Protein AF-A0A846AH40-F1 (afdb_monomer_lite)

Sequence (135 aa):
MLLNDALNIRTYINLLLLFTTDRTTERFKTIQSYNTSYEKQNLAEAAAEIQELLEQLSQTYPTTTEKEQIELAVEAADEIQKNPTLKSRLIIALTAGGMEALKESIKHPLSSITVNVLAAYLQEWQKSTTESVED

Secondary structure (DSSP, 8-state):
---SSHHHHHHHHHHHHHHHHHHHHHHHHHHHHHHHHHHHHHHHHHHHHHHHHHHHHTTTS--SSHHHHHHHHHHHHHHHHH-HHHHHHHHHHHHHHHHHHHHHHS-STTHHHHHHHHHHHHHHHHHHHHGGG--

Radius of gyration: 25.23 Å; chains: 1; bounding box: 74×40×70 Å

Structure (mmCIF, N/CA/C/O backbone):
data_AF-A0A846AH40-F1
#
_entry.id   AF-A0A846AH40-F1
#
loop_
_atom_site.group_PDB
_atom_site.id
_atom_site.type_symbol
_atom_site.label_atom_id
_atom_site.label_alt_id
_atom_site.label_comp_id
_atom_site.label_asym_id
_atom_site.label_entity_id
_atom_site.label_seq_id
_atom_site.pdbx_PDB_ins_code
_atom_site.Cartn_x
_atom_site.Cartn_y
_atom_site.Cartn_z
_atom_site.occupancy
_atom_site.B_iso_or_equiv
_atom_site.auth_seq_id
_atom_site.auth_comp_id
_atom_site.auth_asym_id
_atom_site.auth_atom_id
_atom_site.pdbx_PDB_model_num
ATOM 1 N N . MET A 1 1 ? 57.869 -0.174 -51.141 1.00 41.50 1 MET A N 1
ATOM 2 C CA . MET A 1 1 ? 57.574 1.019 -50.322 1.00 41.50 1 MET A CA 1
ATOM 3 C C . MET A 1 1 ? 56.442 0.647 -49.370 1.00 41.50 1 MET A C 1
ATOM 5 O O . MET A 1 1 ? 55.288 0.848 -49.701 1.00 41.50 1 MET A O 1
ATOM 9 N N . LEU A 1 2 ? 56.765 -0.029 -48.263 1.00 47.50 2 LEU A N 1
ATOM 10 C CA . LEU A 1 2 ? 55.790 -0.583 -47.313 1.00 47.50 2 LEU A CA 1
ATOM 11 C C . LEU A 1 2 ? 56.110 -0.043 -45.920 1.00 47.50 2 LEU A C 1
ATOM 13 O O . LEU A 1 2 ? 56.793 -0.703 -45.144 1.00 47.50 2 LEU A O 1
ATOM 17 N N . LEU A 1 3 ? 55.695 1.190 -45.632 1.00 45.12 3 LEU A N 1
ATOM 18 C CA . LEU A 1 3 ? 55.855 1.751 -44.290 1.00 45.12 3 LEU A CA 1
ATOM 19 C C . LEU A 1 3 ? 54.742 2.742 -43.916 1.00 45.12 3 LEU A C 1
ATOM 21 O O . LEU A 1 3 ? 55.033 3.782 -43.338 1.00 45.12 3 LEU A O 1
ATOM 25 N N . ASN A 1 4 ? 53.475 2.458 -44.257 1.00 50.09 4 ASN A N 1
ATOM 26 C CA . ASN A 1 4 ? 52.372 3.348 -43.857 1.00 50.09 4 ASN A CA 1
ATOM 27 C C . ASN A 1 4 ? 51.039 2.682 -43.453 1.00 50.09 4 ASN A C 1
ATOM 29 O O . ASN A 1 4 ? 50.042 3.380 -43.299 1.00 50.09 4 ASN A O 1
ATOM 33 N N . ASP A 1 5 ? 51.006 1.368 -43.202 1.00 52.50 5 ASP A N 1
ATOM 34 C CA . ASP A 1 5 ? 49.742 0.666 -42.896 1.00 52.50 5 ASP A CA 1
ATOM 35 C C . ASP A 1 5 ? 49.485 0.456 -41.390 1.00 52.50 5 ASP A C 1
ATOM 37 O O . ASP A 1 5 ? 48.350 0.236 -40.964 1.00 52.50 5 ASP A O 1
ATOM 41 N N . ALA A 1 6 ? 50.510 0.593 -40.541 1.00 50.59 6 ALA A N 1
ATOM 42 C CA . ALA A 1 6 ? 50.388 0.364 -39.095 1.00 50.59 6 ALA A CA 1
ATOM 43 C C . ALA A 1 6 ? 49.759 1.543 -38.319 1.00 50.59 6 ALA A C 1
ATOM 45 O O . ALA A 1 6 ? 49.216 1.344 -37.230 1.00 50.59 6 ALA A O 1
ATOM 46 N N . LEU A 1 7 ? 49.791 2.766 -38.869 1.00 49.97 7 LEU A N 1
ATOM 47 C CA . LEU A 1 7 ? 49.232 3.962 -38.218 1.00 49.97 7 LEU A CA 1
ATOM 48 C C . LEU A 1 7 ? 47.701 4.053 -38.368 1.00 49.97 7 LEU A C 1
ATOM 50 O O . LEU A 1 7 ? 47.029 4.699 -37.563 1.00 49.97 7 LEU A O 1
ATOM 54 N N . ASN A 1 8 ? 47.138 3.370 -39.367 1.00 57.72 8 ASN A N 1
ATOM 55 C CA . ASN A 1 8 ? 45.717 3.459 -39.693 1.00 57.72 8 ASN A CA 1
ATOM 56 C C . ASN A 1 8 ? 44.879 2.505 -38.826 1.00 57.72 8 ASN A C 1
ATOM 58 O O . ASN A 1 8 ? 43.885 2.906 -38.229 1.00 57.72 8 ASN A O 1
ATOM 62 N N . ILE A 1 9 ? 45.330 1.259 -38.651 1.00 53.78 9 ILE A N 1
ATOM 63 C CA . ILE A 1 9 ? 44.577 0.231 -37.909 1.00 53.78 9 ILE A CA 1
ATOM 64 C C . ILE A 1 9 ? 44.430 0.597 -36.425 1.00 53.78 9 ILE A C 1
ATOM 66 O O . ILE A 1 9 ? 43.335 0.515 -35.871 1.00 53.78 9 ILE A O 1
ATOM 70 N N . ARG A 1 10 ? 45.505 1.067 -35.778 1.00 55.25 10 ARG A N 1
ATOM 71 C CA . ARG A 1 10 ? 45.464 1.453 -34.356 1.00 55.25 10 ARG A CA 1
ATOM 72 C C . ARG A 1 10 ? 44.556 2.661 -34.106 1.00 55.25 10 ARG A C 1
ATOM 74 O O . ARG A 1 10 ? 43.873 2.712 -33.086 1.00 55.25 10 ARG A O 1
ATOM 81 N N . THR A 1 11 ? 44.512 3.596 -35.052 1.00 59.75 11 THR A N 1
ATOM 82 C CA . THR A 1 11 ? 43.640 4.776 -34.987 1.00 59.75 11 THR A CA 1
ATOM 83 C C . THR A 1 11 ? 42.169 4.386 -35.153 1.00 59.75 11 THR A C 1
ATOM 85 O O . THR A 1 11 ? 41.340 4.807 -34.348 1.00 59.75 11 THR A O 1
ATOM 88 N N . TYR A 1 12 ? 41.839 3.508 -36.108 1.00 57.06 12 TYR A N 1
ATOM 89 C CA . TYR A 1 12 ? 40.471 3.003 -36.274 1.00 57.06 12 TYR A CA 1
ATOM 90 C C . TYR A 1 12 ? 39.985 2.189 -35.073 1.00 57.06 12 TYR A C 1
ATOM 92 O O . TYR A 1 12 ? 38.842 2.364 -34.660 1.00 57.06 12 TYR A O 1
ATOM 100 N N . ILE A 1 13 ? 40.841 1.355 -34.470 1.00 63.31 13 ILE A N 1
ATOM 101 C CA . ILE A 1 13 ? 40.487 0.592 -33.262 1.00 63.31 13 ILE A CA 1
ATOM 102 C C . ILE A 1 13 ? 40.151 1.537 -32.101 1.00 63.31 13 ILE A C 1
ATOM 104 O O . ILE A 1 13 ? 39.128 1.351 -31.448 1.00 63.31 13 ILE A O 1
ATOM 108 N N . ASN A 1 14 ? 40.950 2.585 -31.873 1.00 65.50 14 ASN A N 1
ATOM 109 C CA . ASN A 1 14 ? 40.675 3.552 -30.807 1.00 65.50 14 ASN A CA 1
ATOM 110 C C . ASN A 1 14 ? 39.371 4.333 -31.046 1.00 65.50 14 ASN A C 1
ATOM 112 O O . ASN A 1 14 ? 38.603 4.527 -30.107 1.00 65.50 14 ASN A O 1
ATOM 116 N N . LEU A 1 15 ? 39.079 4.737 -32.288 1.00 66.62 15 LEU A N 1
ATOM 117 C CA . LEU A 1 15 ? 37.822 5.417 -32.626 1.00 66.62 15 LEU A CA 1
ATOM 118 C C . LEU A 1 15 ? 36.601 4.493 -32.483 1.00 66.62 15 LEU A C 1
ATOM 120 O O . LEU A 1 15 ? 35.571 4.919 -31.962 1.00 66.62 15 LEU A O 1
ATOM 124 N N . LEU A 1 16 ? 36.723 3.222 -32.884 1.00 66.81 16 LEU A N 1
ATOM 125 C CA . LEU A 1 16 ? 35.681 2.211 -32.693 1.00 66.81 16 LEU A CA 1
ATOM 126 C C . LEU A 1 16 ? 35.408 1.964 -31.206 1.00 66.81 16 LEU A C 1
ATOM 128 O O . LEU A 1 16 ? 34.248 1.991 -30.809 1.00 66.81 16 LEU A O 1
ATOM 132 N N . LEU A 1 17 ? 36.449 1.799 -30.383 1.00 61.50 17 LEU A N 1
ATOM 133 C CA . LEU A 1 17 ? 36.303 1.568 -28.941 1.00 61.50 17 LEU A CA 1
ATOM 134 C C . LEU A 1 17 ? 35.700 2.773 -28.205 1.00 61.50 17 LEU A C 1
ATOM 136 O O . LEU A 1 17 ? 34.852 2.589 -27.331 1.00 61.50 17 LEU A O 1
ATOM 140 N N . LEU A 1 18 ? 36.078 4.003 -28.567 1.00 61.25 18 LEU A N 1
ATOM 141 C CA . LEU A 1 18 ? 35.487 5.217 -27.990 1.00 61.25 18 LEU A CA 1
ATOM 142 C C . LEU A 1 18 ? 34.002 5.348 -28.366 1.00 61.25 18 LEU A C 1
ATOM 144 O O . LEU A 1 18 ? 33.167 5.601 -27.500 1.00 61.25 18 LEU A O 1
ATOM 148 N N . PHE A 1 19 ? 33.646 5.082 -29.627 1.00 62.16 19 PHE A N 1
ATOM 149 C CA . PHE A 1 19 ? 32.265 5.177 -30.109 1.00 62.16 19 PHE A CA 1
ATOM 150 C C . PHE A 1 19 ? 31.349 4.055 -29.599 1.00 62.16 19 PHE A C 1
ATOM 152 O O . PHE A 1 19 ? 30.136 4.248 -29.465 1.00 62.16 19 PHE A O 1
ATOM 159 N N . THR A 1 20 ? 31.888 2.862 -29.332 1.00 54.97 20 THR A N 1
ATOM 160 C CA . THR A 1 20 ? 31.117 1.790 -28.690 1.00 54.97 20 THR A CA 1
ATOM 161 C C . THR A 1 20 ? 30.906 2.077 -27.212 1.00 54.97 20 THR A C 1
ATOM 163 O O . THR A 1 20 ? 29.782 1.935 -26.748 1.00 54.97 20 THR A O 1
ATOM 166 N N . THR A 1 21 ? 31.941 2.534 -26.499 1.00 58.84 21 THR A N 1
ATOM 167 C CA . THR A 1 21 ? 31.880 2.772 -25.046 1.00 58.84 21 THR A CA 1
ATOM 168 C C . THR A 1 21 ? 30.918 3.903 -24.690 1.00 58.84 21 THR A C 1
ATOM 170 O O . THR A 1 21 ? 30.128 3.764 -23.755 1.00 58.84 21 THR A O 1
ATOM 173 N N . ASP A 1 22 ? 30.933 4.997 -25.453 1.00 60.25 22 ASP A N 1
ATOM 174 C CA . ASP A 1 22 ? 30.054 6.147 -25.227 1.00 60.25 22 ASP A CA 1
ATOM 175 C C . ASP A 1 22 ? 28.578 5.772 -25.455 1.00 60.25 22 ASP A C 1
ATOM 177 O O . ASP A 1 22 ? 27.738 5.891 -24.564 1.00 60.25 22 ASP A O 1
ATOM 181 N N . ARG A 1 23 ? 28.267 5.139 -26.597 1.00 63.91 23 ARG A N 1
ATOM 182 C CA . ARG A 1 23 ? 26.895 4.700 -26.912 1.00 63.91 23 ARG A CA 1
ATOM 183 C C . ARG A 1 23 ? 26.361 3.631 -25.965 1.00 63.91 23 ARG A C 1
ATOM 185 O O . ARG A 1 23 ? 25.161 3.619 -25.703 1.00 63.91 23 ARG A O 1
ATOM 192 N N . THR A 1 24 ? 27.193 2.718 -25.463 1.00 62.03 24 THR A N 1
ATOM 193 C CA . THR A 1 24 ? 26.739 1.770 -24.436 1.00 62.03 24 THR A CA 1
ATOM 194 C C . THR A 1 24 ? 26.463 2.495 -23.128 1.00 62.03 24 THR A C 1
ATOM 196 O O . THR A 1 24 ? 25.394 2.309 -22.557 1.00 62.03 24 THR A O 1
ATOM 199 N N . THR A 1 25 ? 27.376 3.364 -22.690 1.00 62.50 25 THR A N 1
ATOM 200 C CA . THR A 1 25 ? 27.259 4.095 -21.421 1.00 62.50 25 THR A CA 1
ATOM 201 C C . THR A 1 25 ? 26.020 4.986 -21.397 1.00 62.50 25 THR A C 1
ATOM 203 O O . THR A 1 25 ? 25.251 4.929 -20.440 1.00 62.50 25 THR A O 1
ATOM 206 N N . GLU A 1 26 ? 25.765 5.744 -22.464 1.00 65.81 26 GLU A N 1
ATOM 207 C CA . GLU A 1 26 ? 24.582 6.602 -22.563 1.00 65.81 26 GLU A CA 1
ATOM 208 C C . GLU A 1 26 ? 23.281 5.792 -22.579 1.00 65.81 26 GLU A C 1
ATOM 210 O O . GLU A 1 26 ? 22.342 6.119 -21.856 1.00 65.81 26 GLU A O 1
ATOM 215 N N . ARG A 1 27 ? 23.235 4.656 -23.289 1.00 64.06 27 ARG A N 1
ATOM 216 C CA . ARG A 1 27 ? 22.060 3.767 -23.268 1.00 64.06 27 ARG A CA 1
ATOM 217 C C . ARG A 1 27 ? 21.798 3.177 -21.884 1.00 64.06 27 ARG A C 1
ATOM 219 O O . ARG A 1 27 ? 20.644 3.132 -21.464 1.00 64.06 27 ARG A O 1
ATOM 226 N N . PHE A 1 28 ? 22.840 2.749 -21.170 1.00 67.75 28 PHE A N 1
ATOM 227 C CA . PHE A 1 28 ? 22.696 2.254 -19.800 1.00 67.75 28 PHE A CA 1
ATOM 228 C C . PHE A 1 28 ? 22.195 3.353 -18.854 1.00 67.75 28 PHE A C 1
ATOM 230 O O . PHE A 1 28 ? 21.274 3.097 -18.081 1.00 67.75 28 PHE A O 1
ATOM 237 N N . LYS A 1 29 ? 22.715 4.585 -18.962 1.00 66.69 29 LYS A N 1
ATOM 238 C CA . LYS A 1 29 ? 22.227 5.739 -18.187 1.00 66.69 29 LYS A CA 1
ATOM 239 C C . LYS A 1 29 ? 20.762 6.061 -18.485 1.00 66.69 29 LYS A C 1
ATOM 241 O O . LYS A 1 29 ? 19.991 6.262 -17.553 1.00 66.69 29 LYS A O 1
ATOM 246 N N . THR A 1 30 ? 20.349 6.084 -19.755 1.00 64.75 30 THR A N 1
ATOM 247 C CA . THR A 1 30 ? 18.951 6.363 -20.130 1.00 64.75 30 THR A CA 1
ATOM 248 C C . THR A 1 30 ? 17.999 5.290 -19.602 1.00 64.75 30 THR A C 1
ATOM 250 O O . THR A 1 30 ? 16.964 5.629 -19.036 1.00 64.75 30 THR A O 1
ATOM 253 N N . ILE A 1 31 ? 18.353 4.006 -19.731 1.00 67.62 31 ILE A N 1
ATOM 254 C CA . ILE A 1 31 ? 17.533 2.893 -19.223 1.00 67.62 31 ILE A CA 1
ATOM 255 C C . ILE A 1 31 ? 17.442 2.946 -17.695 1.00 67.62 31 ILE A C 1
ATOM 257 O O . ILE A 1 31 ? 16.350 2.849 -17.142 1.00 67.62 31 ILE A O 1
ATOM 261 N N . GLN A 1 32 ? 18.566 3.167 -17.007 1.00 66.25 32 GLN A N 1
ATOM 262 C CA . GLN A 1 32 ? 18.578 3.309 -15.552 1.00 66.25 32 GLN A CA 1
ATOM 263 C C . GLN A 1 32 ? 17.736 4.509 -15.095 1.00 66.25 32 GLN A C 1
ATOM 265 O O . GLN A 1 32 ? 16.948 4.382 -14.160 1.00 66.25 32 GLN A O 1
ATOM 270 N N . SER A 1 33 ? 17.855 5.657 -15.769 1.00 74.19 33 SER A N 1
ATOM 271 C CA . SER A 1 33 ? 17.068 6.859 -15.472 1.00 74.19 33 SER A CA 1
ATOM 272 C C . SER A 1 33 ? 15.572 6.638 -15.692 1.00 74.19 33 SER A C 1
ATOM 274 O O . SER A 1 33 ? 14.769 7.103 -14.885 1.00 74.19 33 SER A O 1
ATOM 276 N N . TYR A 1 34 ? 15.188 5.941 -16.765 1.00 67.31 34 TYR A N 1
ATOM 277 C CA . TYR A 1 34 ? 13.790 5.622 -17.049 1.00 67.31 34 TYR A CA 1
ATOM 278 C C . TYR A 1 34 ? 13.212 4.690 -15.982 1.00 67.31 34 TYR A C 1
ATOM 280 O O . TYR A 1 34 ? 12.175 5.008 -15.406 1.00 67.31 34 TYR A O 1
ATOM 288 N N . ASN A 1 35 ? 13.922 3.607 -15.655 1.00 68.88 35 ASN A N 1
ATOM 289 C CA . ASN A 1 35 ? 13.501 2.664 -14.618 1.00 68.88 35 ASN A CA 1
ATOM 290 C C . ASN A 1 35 ? 13.364 3.364 -13.263 1.00 68.88 35 ASN A C 1
ATOM 292 O O . ASN A 1 35 ? 12.323 3.264 -12.628 1.00 68.88 35 ASN A O 1
ATOM 296 N N . THR A 1 36 ? 14.341 4.195 -12.888 1.00 74.31 36 THR A N 1
ATOM 297 C CA . THR A 1 36 ? 14.290 4.962 -11.632 1.00 74.31 36 THR A CA 1
ATOM 298 C C . THR A 1 36 ? 13.101 5.933 -11.601 1.00 74.31 36 THR A C 1
ATOM 300 O O . THR A 1 36 ? 12.492 6.134 -10.553 1.00 74.31 36 THR A O 1
ATOM 303 N N . SER A 1 37 ? 12.758 6.564 -12.730 1.00 79.75 37 SER A N 1
ATOM 304 C CA . SER A 1 37 ? 11.595 7.458 -12.820 1.00 79.75 37 SER A CA 1
ATOM 305 C C . SER A 1 37 ? 10.279 6.689 -12.723 1.00 79.75 37 SER A C 1
ATOM 307 O O . SER A 1 37 ? 9.376 7.119 -12.010 1.00 79.75 37 SER A O 1
ATOM 309 N N . TYR A 1 38 ? 10.175 5.557 -13.420 1.00 80.88 38 TYR A N 1
ATOM 310 C CA . TYR A 1 38 ? 9.000 4.691 -13.410 1.00 80.88 38 TYR A CA 1
ATOM 311 C C . TYR A 1 38 ? 8.740 4.109 -12.016 1.00 80.88 38 TYR A C 1
ATOM 313 O O . TYR A 1 38 ? 7.618 4.146 -11.520 1.00 80.88 38 TYR A O 1
ATOM 321 N N . GLU A 1 39 ? 9.781 3.629 -11.344 1.00 85.19 39 GLU A N 1
ATOM 322 C CA . GLU A 1 39 ? 9.707 3.092 -9.985 1.00 85.19 39 GLU A CA 1
ATOM 323 C C . GLU A 1 39 ? 9.273 4.159 -8.974 1.00 85.19 39 GLU A C 1
ATOM 325 O O . GLU A 1 39 ? 8.353 3.931 -8.188 1.00 85.19 39 GLU A O 1
ATOM 330 N N . LYS A 1 40 ? 9.871 5.358 -9.037 1.00 86.50 40 LYS A N 1
ATOM 331 C CA . LYS A 1 40 ? 9.476 6.495 -8.190 1.00 86.50 40 LYS A CA 1
ATOM 332 C C . LYS A 1 40 ? 8.034 6.923 -8.432 1.00 86.50 40 LYS A C 1
ATOM 334 O O . LYS A 1 40 ? 7.337 7.254 -7.477 1.00 86.50 40 LYS A O 1
ATOM 339 N N . GLN A 1 41 ? 7.592 6.914 -9.687 1.00 90.19 41 GLN A N 1
ATOM 340 C CA . GLN A 1 41 ? 6.213 7.228 -10.036 1.00 90.19 41 GLN A CA 1
ATOM 341 C C . GLN A 1 41 ? 5.248 6.198 -9.441 1.00 90.19 41 GLN A C 1
ATOM 343 O O . GLN A 1 41 ? 4.303 6.591 -8.769 1.00 90.19 41 GLN A O 1
ATOM 348 N N . ASN A 1 42 ? 5.507 4.897 -9.609 1.00 92.94 42 ASN A N 1
ATOM 349 C CA . ASN A 1 42 ? 4.647 3.852 -9.043 1.00 92.94 42 ASN A CA 1
ATOM 350 C C . ASN A 1 42 ? 4.622 3.886 -7.511 1.00 92.94 42 ASN A C 1
ATOM 352 O O . ASN A 1 42 ? 3.566 3.675 -6.927 1.00 92.94 42 ASN A O 1
ATOM 356 N N . LEU A 1 43 ? 5.749 4.192 -6.859 1.00 94.56 43 LEU A N 1
ATOM 357 C CA . LEU A 1 43 ? 5.793 4.401 -5.411 1.00 94.56 43 LEU A CA 1
ATOM 358 C C . LEU A 1 43 ? 4.893 5.564 -4.979 1.00 94.56 43 LEU A C 1
ATOM 360 O O . LEU A 1 43 ? 4.093 5.405 -4.060 1.00 94.56 43 LEU A O 1
ATOM 364 N N . ALA A 1 44 ? 5.010 6.716 -5.643 1.00 95.12 44 ALA A N 1
ATOM 365 C CA . ALA A 1 44 ? 4.217 7.897 -5.321 1.00 95.12 44 ALA A CA 1
ATOM 366 C C . ALA A 1 44 ? 2.719 7.684 -5.598 1.00 95.12 44 ALA A C 1
ATOM 368 O O . ALA A 1 44 ? 1.891 8.052 -4.770 1.00 95.12 44 ALA A O 1
ATOM 369 N N . GLU A 1 45 ? 2.376 7.060 -6.728 1.00 96.62 45 GLU A N 1
ATOM 370 C CA . GLU A 1 45 ? 0.994 6.737 -7.098 1.00 96.62 45 GLU A CA 1
ATOM 371 C C . GLU A 1 45 ? 0.382 5.719 -6.129 1.00 96.62 45 GLU A C 1
ATOM 373 O O . GLU A 1 45 ? -0.687 5.973 -5.581 1.00 96.62 45 GLU A O 1
ATOM 378 N N . ALA A 1 46 ? 1.089 4.621 -5.828 1.00 97.06 46 ALA A N 1
ATOM 379 C CA . ALA A 1 46 ? 0.627 3.635 -4.854 1.00 97.06 46 ALA A CA 1
ATOM 380 C C . ALA A 1 46 ? 0.418 4.264 -3.472 1.00 97.06 46 ALA A C 1
ATOM 382 O O . ALA A 1 46 ? -0.595 4.012 -2.828 1.00 97.06 46 ALA A O 1
ATOM 383 N N . ALA A 1 47 ? 1.357 5.096 -3.013 1.00 97.56 47 ALA A N 1
ATOM 384 C CA . ALA A 1 47 ? 1.244 5.754 -1.719 1.00 97.56 47 ALA A CA 1
ATOM 385 C C . ALA A 1 47 ? 0.045 6.709 -1.655 1.00 97.56 47 ALA A C 1
ATOM 387 O O . ALA A 1 47 ? -0.667 6.711 -0.654 1.00 97.56 47 ALA A O 1
ATOM 388 N N . ALA A 1 48 ? -0.187 7.489 -2.714 1.00 98.06 48 ALA A N 1
ATOM 389 C CA . ALA A 1 48 ? -1.313 8.413 -2.791 1.00 98.06 48 ALA A CA 1
ATOM 390 C C . ALA A 1 48 ? -2.659 7.674 -2.793 1.00 98.06 48 ALA A C 1
ATOM 392 O O . ALA A 1 48 ? -3.540 8.017 -2.012 1.00 98.06 48 ALA A O 1
ATOM 393 N N . GLU A 1 49 ? -2.798 6.625 -3.605 1.00 98.12 49 GLU A N 1
ATOM 394 C CA . GLU A 1 49 ? -4.032 5.835 -3.670 1.00 98.12 49 GLU A CA 1
ATOM 395 C C . GLU A 1 49 ? -4.307 5.074 -2.366 1.00 98.12 49 GLU A C 1
ATOM 397 O O . GLU A 1 49 ? -5.445 5.029 -1.906 1.00 98.12 49 GLU A O 1
ATOM 402 N N . ILE A 1 50 ? -3.274 4.507 -1.729 1.00 98.06 50 ILE A N 1
ATOM 403 C CA . ILE A 1 50 ? -3.425 3.858 -0.418 1.00 98.06 50 ILE A CA 1
ATOM 404 C C . ILE A 1 50 ? -3.807 4.891 0.639 1.00 98.06 50 ILE A C 1
ATOM 406 O O . ILE A 1 50 ? -4.661 4.614 1.473 1.00 98.06 50 ILE A O 1
ATOM 410 N N . GLN A 1 51 ? -3.202 6.079 0.620 1.00 98.38 51 GLN A N 1
ATOM 411 C CA . GLN A 1 51 ? -3.569 7.140 1.549 1.00 98.38 51 GLN A CA 1
ATOM 412 C C . GLN A 1 51 ? -5.041 7.536 1.386 1.00 98.38 51 GLN A C 1
ATOM 414 O O . GLN A 1 51 ? -5.758 7.582 2.382 1.00 98.38 51 GLN A O 1
ATOM 419 N N . GLU A 1 52 ? -5.499 7.765 0.154 1.00 98.25 52 GLU A N 1
ATOM 420 C CA . GLU A 1 52 ? -6.897 8.099 -0.125 1.00 98.25 52 GLU A CA 1
ATOM 421 C C . GLU A 1 52 ? -7.844 6.985 0.342 1.00 98.25 52 GLU A C 1
ATOM 423 O O . GLU A 1 52 ? -8.845 7.256 1.004 1.00 98.25 52 GLU A O 1
ATOM 428 N N . LEU A 1 53 ? -7.497 5.722 0.082 1.00 98.31 53 LEU A N 1
ATOM 429 C CA . LEU A 1 53 ? -8.268 4.574 0.555 1.00 98.31 53 LEU A CA 1
ATOM 430 C C . LEU A 1 53 ? -8.368 4.544 2.088 1.00 98.31 53 LEU A C 1
ATOM 432 O O . LEU A 1 53 ? -9.447 4.326 2.636 1.00 98.31 53 LEU A O 1
ATOM 436 N N . LEU A 1 54 ? -7.265 4.796 2.797 1.00 98.00 54 LEU A N 1
ATOM 437 C CA . LEU A 1 54 ? -7.264 4.843 4.260 1.00 98.00 54 LEU A CA 1
ATOM 438 C C . LEU A 1 54 ? -8.110 6.005 4.797 1.00 98.00 54 LEU A C 1
ATOM 440 O O . LEU A 1 54 ? -8.831 5.824 5.779 1.00 98.00 54 LEU A O 1
ATOM 444 N N . GLU A 1 55 ? -8.069 7.172 4.153 1.00 97.69 55 GLU A N 1
ATOM 445 C CA . GLU A 1 55 ? -8.901 8.328 4.508 1.00 97.69 55 GLU A CA 1
ATOM 446 C C . GLU A 1 55 ? -10.398 8.035 4.316 1.00 97.69 55 GLU A C 1
ATOM 448 O O . GLU A 1 55 ? -11.213 8.395 5.1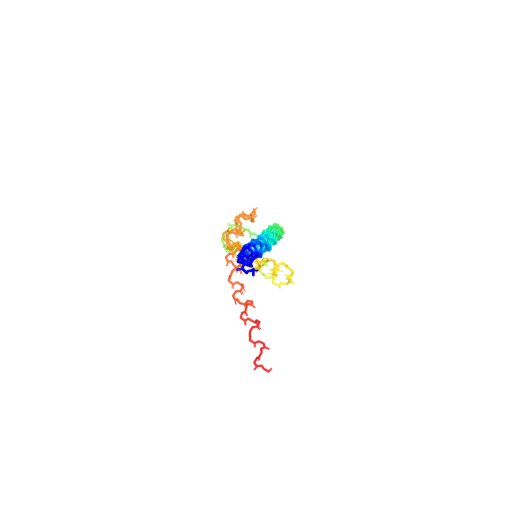72 1.00 97.69 55 GLU A O 1
ATOM 453 N N . GLN A 1 56 ? -10.754 7.342 3.228 1.00 97.88 56 GLN A N 1
ATOM 454 C CA . GLN A 1 56 ? -12.122 6.907 2.938 1.00 97.88 56 GLN A CA 1
ATOM 455 C C . GLN A 1 56 ? -12.617 5.880 3.963 1.00 97.88 56 GLN A C 1
ATOM 457 O O . GLN A 1 56 ? -13.684 6.064 4.551 1.00 97.88 56 GLN A O 1
ATOM 462 N N . LEU A 1 57 ? -11.833 4.833 4.233 1.00 97.62 57 LEU A N 1
ATOM 463 C CA . LEU A 1 57 ? -12.201 3.792 5.196 1.00 97.62 57 LEU A CA 1
ATOM 464 C C . LEU A 1 57 ? -12.293 4.339 6.627 1.00 97.62 57 LEU A C 1
ATOM 466 O O . LEU A 1 57 ? -13.174 3.936 7.384 1.00 97.62 57 LEU A O 1
ATOM 470 N N . SER A 1 58 ? -11.463 5.320 6.988 1.00 95.81 58 SER A N 1
ATOM 471 C CA . SER A 1 58 ? -11.502 5.954 8.316 1.00 95.81 58 SER A CA 1
ATOM 472 C C . SER A 1 58 ? -12.804 6.720 8.598 1.00 95.81 58 SER A C 1
ATOM 474 O O . SER A 1 58 ? -13.049 7.103 9.740 1.00 95.81 58 SER A O 1
ATOM 476 N N . GLN A 1 59 ? -13.663 6.948 7.594 1.00 96.56 59 GLN A N 1
ATOM 477 C CA . GLN A 1 59 ? -14.992 7.534 7.810 1.00 96.56 59 GLN A CA 1
ATOM 478 C C . GLN A 1 59 ? -15.990 6.539 8.415 1.00 96.56 59 GLN A C 1
ATOM 480 O O . GLN A 1 59 ? -16.957 6.953 9.054 1.00 96.56 59 GLN A O 1
ATOM 485 N N . THR A 1 60 ? -15.786 5.237 8.198 1.00 95.75 60 THR A N 1
ATOM 486 C CA . THR A 1 60 ? -16.733 4.183 8.598 1.00 95.75 60 THR A CA 1
ATOM 487 C C . THR A 1 60 ? -16.135 3.165 9.559 1.00 95.75 60 THR A C 1
ATOM 489 O O . THR A 1 60 ? -16.880 2.548 10.317 1.00 95.75 60 THR A O 1
ATOM 492 N N . TYR A 1 61 ? -14.812 3.001 9.558 1.00 94.31 61 TYR A N 1
ATOM 493 C CA . TYR A 1 61 ? -14.095 2.117 10.468 1.00 94.31 61 TYR A CA 1
ATOM 494 C C . TYR A 1 61 ? -13.517 2.935 11.630 1.00 94.31 61 TYR A C 1
ATOM 496 O O . TYR A 1 61 ? -12.781 3.895 11.390 1.00 94.31 61 TYR A O 1
ATOM 504 N N . PRO A 1 62 ? -13.826 2.589 12.894 1.00 94.12 62 PRO A N 1
ATOM 505 C CA . PRO A 1 62 ? -13.163 3.211 14.031 1.00 94.12 62 PRO A CA 1
ATOM 506 C C . PRO A 1 62 ? -11.662 2.892 14.004 1.00 94.12 62 PRO A C 1
ATOM 508 O O . PRO A 1 62 ? -11.228 1.908 13.415 1.00 94.12 62 PRO A O 1
ATOM 511 N N . THR A 1 63 ? -10.850 3.732 14.643 1.00 95.56 63 THR A N 1
ATOM 512 C CA . THR A 1 63 ? -9.386 3.551 14.709 1.00 95.56 63 THR A CA 1
ATOM 513 C C . THR A 1 63 ? -8.844 3.820 16.115 1.00 95.56 63 THR A C 1
ATOM 515 O O . THR A 1 63 ? -7.689 4.222 16.284 1.00 95.56 63 THR A O 1
ATOM 518 N N . THR A 1 64 ? -9.695 3.661 17.132 1.00 95.81 64 THR A N 1
ATOM 519 C CA . THR A 1 64 ? -9.411 4.028 18.529 1.00 95.81 64 THR A CA 1
ATOM 520 C C . THR A 1 64 ? -8.529 2.987 19.203 1.00 95.81 64 THR A C 1
ATOM 522 O O . THR A 1 64 ? -7.674 3.327 20.020 1.00 95.81 64 THR A O 1
ATOM 525 N N . THR A 1 65 ? -8.729 1.715 18.865 1.00 97.25 65 THR A N 1
ATOM 526 C CA . THR A 1 65 ? -7.948 0.593 19.390 1.00 97.25 65 THR A CA 1
ATOM 527 C C . THR A 1 65 ? -7.063 -0.018 18.312 1.00 97.25 65 THR A C 1
ATOM 529 O O . THR A 1 65 ? -7.364 0.055 17.123 1.00 97.25 65 THR A O 1
ATOM 532 N N . GLU A 1 66 ? -5.990 -0.688 18.728 1.00 96.06 66 GLU A N 1
ATOM 533 C CA . GLU A 1 66 ? -5.106 -1.416 17.810 1.00 96.06 66 GLU A CA 1
ATOM 534 C C . GLU A 1 66 ? -5.866 -2.463 16.976 1.00 96.06 66 GLU A C 1
ATOM 536 O O . GLU A 1 66 ? -5.622 -2.595 15.780 1.00 96.06 66 GLU A O 1
ATOM 541 N N . LYS A 1 67 ? -6.848 -3.156 17.571 1.00 96.88 67 L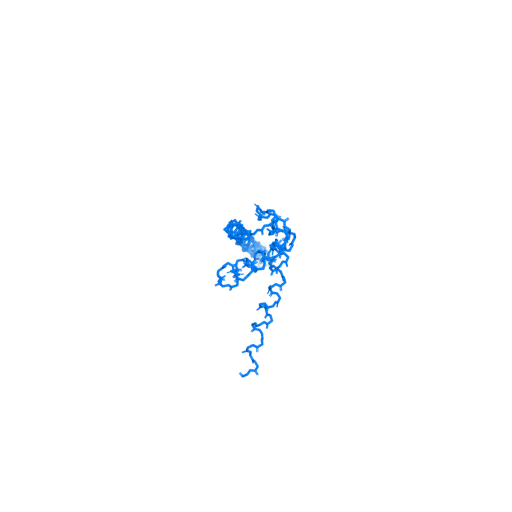YS A N 1
ATOM 542 C CA . LYS A 1 67 ? -7.688 -4.127 16.853 1.00 96.88 67 LYS A CA 1
ATOM 543 C C . LYS A 1 67 ? -8.449 -3.472 15.702 1.00 96.88 67 LYS A C 1
ATOM 545 O O . LYS A 1 67 ? -8.445 -3.996 14.597 1.00 96.88 67 LYS A O 1
ATOM 550 N N . GLU A 1 68 ? -9.067 -2.326 15.961 1.00 97.50 68 GLU A N 1
ATOM 551 C CA . GLU A 1 68 ? -9.833 -1.587 14.954 1.00 97.50 68 GLU A CA 1
ATOM 552 C C . GLU A 1 68 ? -8.926 -1.060 13.826 1.00 97.50 68 GLU A C 1
ATOM 554 O O . GLU A 1 68 ? -9.282 -1.106 12.653 1.00 97.50 68 GLU A O 1
ATOM 559 N N . GLN A 1 69 ? -7.704 -0.635 14.160 1.00 97.56 69 GLN A N 1
ATOM 560 C CA . GLN A 1 69 ? -6.707 -0.216 13.169 1.00 97.56 69 GLN A CA 1
ATOM 561 C C . GLN A 1 69 ? -6.270 -1.370 12.259 1.00 97.56 69 GLN A C 1
ATOM 563 O O . GLN A 1 69 ? -6.095 -1.175 11.055 1.00 97.56 69 GLN A O 1
ATOM 568 N N . ILE A 1 70 ? -6.099 -2.568 12.824 1.00 97.56 70 ILE A N 1
ATOM 569 C CA . ILE A 1 70 ? -5.795 -3.780 12.057 1.00 97.56 70 ILE A CA 1
ATOM 570 C C . ILE A 1 70 ? -6.983 -4.162 11.167 1.00 97.56 70 ILE A C 1
ATOM 572 O O . ILE A 1 70 ? -6.765 -4.504 10.010 1.00 97.56 70 ILE A O 1
ATOM 576 N N . GLU A 1 71 ? -8.220 -4.072 11.663 1.00 97.88 71 GLU A N 1
ATOM 577 C CA . GLU A 1 71 ? -9.429 -4.331 10.864 1.00 97.88 71 GLU A CA 1
ATOM 578 C C . GLU A 1 71 ? -9.517 -3.396 9.650 1.00 97.88 71 GLU A C 1
ATOM 580 O O . 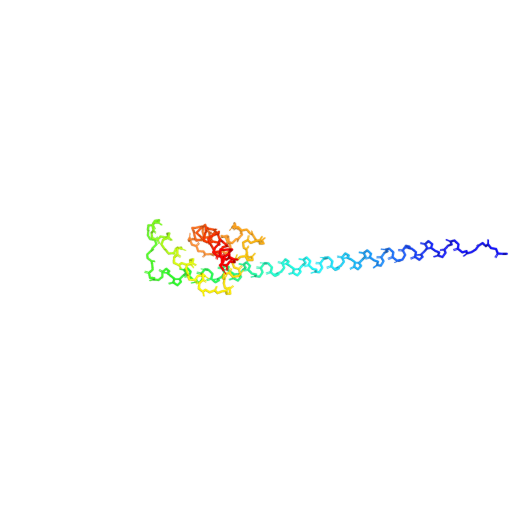GLU A 1 71 ? -9.705 -3.871 8.532 1.00 97.88 71 GLU A O 1
ATOM 585 N N . LEU A 1 72 ? -9.281 -2.093 9.834 1.00 98.12 72 LEU A N 1
ATOM 586 C CA . LEU A 1 72 ? -9.222 -1.132 8.728 1.00 98.12 72 LEU A CA 1
ATOM 587 C C . LEU A 1 72 ? -8.107 -1.484 7.730 1.00 98.12 72 LEU A C 1
ATOM 589 O O . LEU A 1 72 ? -8.318 -1.445 6.520 1.00 98.12 72 LEU A O 1
ATOM 593 N N . ALA A 1 73 ? -6.919 -1.851 8.217 1.00 97.88 73 ALA A N 1
ATOM 594 C CA . ALA A 1 73 ? -5.800 -2.249 7.363 1.00 97.88 73 ALA A CA 1
ATOM 595 C C . ALA A 1 73 ? -6.077 -3.535 6.563 1.00 97.88 73 ALA A C 1
ATOM 597 O O . ALA A 1 73 ? -5.622 -3.648 5.424 1.00 97.88 73 ALA A O 1
ATOM 598 N N . VAL A 1 74 ? -6.813 -4.487 7.144 1.00 98.00 74 VAL A N 1
ATOM 599 C CA . VAL A 1 74 ? -7.285 -5.698 6.460 1.00 98.00 74 VAL A CA 1
ATOM 600 C C . VAL A 1 74 ? -8.288 -5.339 5.368 1.00 98.00 74 VAL A C 1
ATOM 602 O O . VAL A 1 74 ? -8.096 -5.753 4.230 1.00 98.00 74 VAL A O 1
ATOM 605 N N . GLU A 1 75 ? -9.275 -4.493 5.665 1.00 98.25 75 GLU A N 1
ATOM 606 C CA . GLU A 1 75 ? -10.231 -4.027 4.653 1.00 98.25 75 GLU A CA 1
ATOM 607 C C . GLU A 1 75 ? -9.521 -3.299 3.501 1.00 98.25 75 GLU A C 1
ATOM 609 O O . GLU A 1 75 ? -9.801 -3.540 2.330 1.00 98.25 75 GLU A O 1
ATOM 614 N N . ALA A 1 76 ? -8.529 -2.456 3.810 1.00 98.12 76 ALA A N 1
ATOM 615 C CA . ALA A 1 76 ? -7.723 -1.800 2.787 1.00 98.12 76 ALA A CA 1
ATOM 616 C C . ALA A 1 76 ? -7.008 -2.818 1.879 1.00 98.12 76 ALA A C 1
ATOM 618 O O . ALA A 1 76 ? -6.934 -2.617 0.667 1.00 98.12 76 ALA A O 1
ATOM 619 N N . ALA A 1 77 ? -6.498 -3.921 2.438 1.00 97.69 77 ALA A N 1
ATOM 620 C CA . ALA A 1 77 ? -5.877 -4.987 1.658 1.00 97.69 77 ALA A CA 1
ATOM 621 C C . ALA A 1 77 ? -6.884 -5.705 0.746 1.00 97.69 77 ALA A C 1
ATOM 623 O O . ALA A 1 77 ? -6.563 -5.962 -0.419 1.00 97.69 77 ALA A O 1
ATOM 624 N N . ASP A 1 78 ? -8.100 -5.959 1.229 1.00 96.94 78 ASP A N 1
ATOM 625 C CA . ASP A 1 78 ? -9.178 -6.560 0.440 1.00 96.94 78 ASP A CA 1
ATOM 626 C C . ASP A 1 78 ? -9.622 -5.649 -0.715 1.00 96.94 78 ASP A C 1
ATOM 628 O O . ASP A 1 78 ? -9.796 -6.110 -1.847 1.00 96.94 78 ASP A O 1
ATOM 632 N N . GLU A 1 79 ? -9.751 -4.342 -0.481 1.00 97.75 79 GLU A N 1
ATOM 633 C CA . GLU A 1 79 ? -10.074 -3.366 -1.529 1.00 97.75 79 GLU A CA 1
ATOM 634 C C . GLU A 1 79 ? -8.950 -3.246 -2.571 1.00 97.75 79 GLU A C 1
ATOM 636 O O . GLU A 1 79 ? -9.203 -3.231 -3.781 1.00 97.75 79 GLU A O 1
ATOM 641 N N . ILE A 1 80 ? -7.687 -3.270 -2.135 1.00 97.31 80 ILE A N 1
ATOM 642 C CA . ILE A 1 80 ? -6.533 -3.305 -3.045 1.00 97.31 80 ILE A CA 1
ATOM 643 C C . ILE A 1 80 ? -6.523 -4.596 -3.867 1.00 97.31 80 ILE A C 1
ATOM 645 O O . ILE A 1 80 ? -6.225 -4.551 -5.059 1.00 97.31 80 ILE A O 1
ATOM 649 N N . GLN A 1 81 ? -6.880 -5.744 -3.285 1.00 95.25 81 GLN A N 1
ATOM 650 C CA . GLN A 1 81 ? -6.957 -7.007 -4.021 1.00 95.25 81 GLN A CA 1
ATOM 651 C C . GLN A 1 81 ? -7.959 -6.943 -5.179 1.00 95.25 81 GLN A C 1
ATOM 653 O O . GLN A 1 81 ? -7.696 -7.515 -6.242 1.00 95.25 81 GLN A O 1
ATOM 658 N N . LYS A 1 82 ? -9.088 -6.254 -4.978 1.00 95.56 82 LYS A N 1
ATOM 659 C CA . LYS A 1 82 ? -10.152 -6.066 -5.977 1.00 95.56 82 LYS A CA 1
ATOM 660 C C . LYS A 1 82 ? -9.768 -5.050 -7.060 1.00 95.56 82 LYS A C 1
ATOM 662 O O . LYS A 1 82 ? -10.332 -5.096 -8.153 1.00 95.56 82 LYS A O 1
ATOM 667 N N . ASN A 1 83 ? -8.801 -4.167 -6.795 1.00 96.25 83 ASN A N 1
ATOM 668 C CA . ASN A 1 83 ? -8.291 -3.180 -7.745 1.00 96.25 83 ASN A CA 1
ATOM 669 C C . ASN A 1 83 ? -6.976 -3.658 -8.407 1.00 96.25 83 ASN A C 1
ATOM 671 O O . ASN A 1 83 ? -5.889 -3.466 -7.852 1.00 96.25 83 ASN A O 1
ATOM 675 N N . PRO A 1 84 ? -7.022 -4.232 -9.627 1.00 93.81 84 PRO A N 1
ATOM 676 C CA . PRO A 1 84 ? -5.836 -4.799 -10.271 1.00 93.81 84 PRO A CA 1
ATOM 677 C C . PRO A 1 84 ? -4.748 -3.756 -10.565 1.00 93.81 84 PRO A C 1
ATOM 679 O O . PRO A 1 84 ? -3.559 -4.080 -10.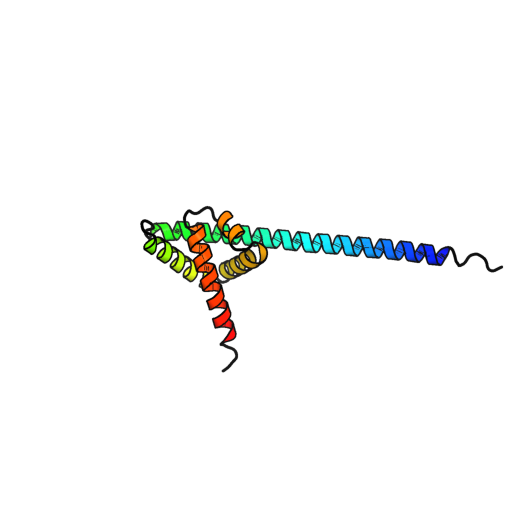520 1.00 93.81 84 PRO A O 1
ATOM 682 N N . THR A 1 85 ? -5.128 -2.505 -10.840 1.00 95.50 85 THR A N 1
ATOM 683 C CA . THR A 1 85 ? -4.178 -1.421 -11.114 1.00 95.50 85 THR A CA 1
ATOM 684 C C . THR A 1 85 ? -3.405 -1.047 -9.854 1.00 95.50 85 THR A C 1
ATOM 686 O O . THR A 1 85 ? -2.172 -1.045 -9.875 1.00 95.50 85 THR A O 1
ATOM 689 N N . LEU A 1 86 ? -4.107 -0.807 -8.743 1.00 96.81 86 LEU A N 1
ATOM 690 C CA . LEU A 1 86 ? -3.474 -0.459 -7.471 1.00 96.81 86 LEU A CA 1
ATOM 691 C C . LEU A 1 86 ? -2.635 -1.619 -6.924 1.00 96.81 86 LEU A C 1
ATOM 693 O O . LEU A 1 86 ? -1.501 -1.410 -6.496 1.00 96.81 86 LEU A O 1
ATOM 697 N N . LYS A 1 87 ? -3.123 -2.859 -7.033 1.00 95.50 87 LYS A N 1
ATOM 698 C CA . LYS A 1 87 ? -2.351 -4.059 -6.686 1.00 95.50 87 LYS A CA 1
ATOM 699 C C . LYS A 1 87 ? -1.026 -4.133 -7.450 1.00 95.50 87 LYS A C 1
ATOM 701 O O . LYS A 1 87 ? 0.017 -4.388 -6.850 1.00 95.50 87 LYS A O 1
ATOM 706 N N . SER A 1 88 ? -1.042 -3.882 -8.762 1.00 93.62 88 SER A N 1
ATOM 707 C CA . SER A 1 88 ? 0.178 -3.874 -9.579 1.00 93.62 88 SER A CA 1
ATOM 708 C C . SER A 1 88 ? 1.145 -2.767 -9.153 1.00 93.62 88 SER A C 1
ATOM 710 O O . SER A 1 88 ? 2.341 -3.023 -9.013 1.00 93.62 88 SER A O 1
ATOM 712 N N . ARG A 1 89 ? 0.643 -1.548 -8.922 1.00 94.69 89 ARG A N 1
ATOM 713 C CA . ARG A 1 89 ? 1.453 -0.414 -8.451 1.00 94.69 89 ARG A CA 1
ATOM 714 C C . ARG A 1 89 ? 2.092 -0.699 -7.097 1.00 94.69 89 ARG A C 1
ATOM 716 O O . ARG A 1 89 ? 3.281 -0.451 -6.931 1.00 94.69 89 ARG A O 1
ATOM 723 N N . LEU A 1 90 ? 1.338 -1.286 -6.167 1.00 95.75 90 LEU A N 1
ATOM 724 C CA . LEU A 1 90 ? 1.825 -1.714 -4.857 1.00 95.75 90 LEU A CA 1
ATOM 725 C C . LEU A 1 90 ? 2.977 -2.722 -4.978 1.00 95.75 90 LEU A C 1
ATOM 727 O O . LEU A 1 90 ? 4.003 -2.556 -4.321 1.00 95.75 90 LEU A O 1
ATOM 731 N N . ILE A 1 91 ? 2.843 -3.737 -5.839 1.00 93.25 91 ILE A N 1
ATOM 732 C CA . ILE A 1 91 ? 3.905 -4.728 -6.080 1.00 93.25 91 ILE A CA 1
ATOM 733 C C . ILE A 1 91 ? 5.172 -4.046 -6.611 1.00 93.25 91 ILE A C 1
ATOM 735 O O . ILE A 1 91 ? 6.269 -4.315 -6.117 1.00 93.25 91 ILE A O 1
ATOM 739 N N . ILE A 1 92 ? 5.034 -3.142 -7.587 1.00 91.69 92 ILE A N 1
ATOM 740 C CA . ILE A 1 92 ? 6.166 -2.395 -8.158 1.00 91.69 92 ILE A CA 1
ATOM 741 C C . ILE A 1 92 ? 6.816 -1.507 -7.091 1.00 91.69 92 ILE A C 1
ATOM 743 O O . ILE A 1 92 ? 8.034 -1.544 -6.921 1.00 91.69 92 ILE A O 1
ATOM 747 N N . ALA A 1 93 ? 6.012 -0.757 -6.336 1.00 93.19 93 ALA A N 1
ATOM 748 C CA . ALA A 1 93 ? 6.468 0.126 -5.269 1.00 93.19 93 ALA A CA 1
ATOM 749 C C . ALA A 1 93 ? 7.252 -0.633 -4.191 1.00 93.19 93 ALA A C 1
ATOM 751 O O . ALA A 1 93 ? 8.322 -0.190 -3.779 1.00 93.19 93 ALA A O 1
ATOM 752 N N . LEU A 1 94 ? 6.766 -1.803 -3.772 1.00 92.12 94 LEU A N 1
ATOM 753 C CA . LEU A 1 94 ? 7.445 -2.639 -2.782 1.00 92.12 94 LEU A CA 1
ATOM 754 C C . LEU A 1 94 ? 8.701 -3.312 -3.332 1.00 92.12 94 LEU A C 1
ATOM 756 O O . LEU A 1 94 ? 9.671 -3.459 -2.595 1.00 92.12 94 LEU A O 1
ATOM 760 N N . THR A 1 95 ? 8.714 -3.685 -4.611 1.00 89.00 95 THR A N 1
ATOM 761 C CA . THR A 1 95 ? 9.892 -4.297 -5.246 1.00 89.00 95 THR A CA 1
ATOM 762 C C . THR A 1 95 ? 11.020 -3.281 -5.433 1.00 89.00 95 THR A C 1
ATOM 764 O O . THR A 1 95 ? 12.183 -3.615 -5.221 1.00 89.00 95 THR A O 1
ATOM 767 N N . ALA A 1 96 ? 10.690 -2.043 -5.809 1.00 84.44 96 ALA A N 1
ATOM 768 C CA . ALA A 1 96 ? 11.679 -1.013 -6.117 1.00 84.44 96 ALA A CA 1
ATOM 769 C C . ALA A 1 96 ? 12.064 -0.139 -4.912 1.00 84.44 96 ALA A C 1
ATOM 771 O O . ALA A 1 96 ? 13.235 0.179 -4.721 1.00 84.44 96 ALA A O 1
ATOM 772 N N . GLY A 1 97 ? 11.080 0.265 -4.104 1.00 82.69 97 GLY A N 1
ATOM 773 C CA . GLY A 1 97 ? 11.276 1.140 -2.945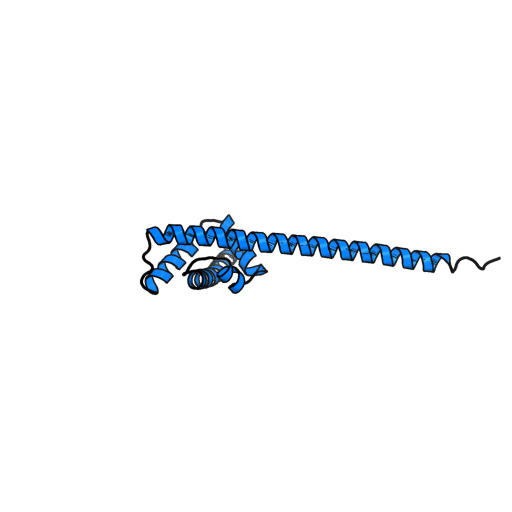 1.00 82.69 97 GLY A CA 1
ATOM 774 C C . GLY A 1 97 ? 11.414 0.396 -1.615 1.00 82.69 97 GLY A C 1
ATOM 775 O O . GLY A 1 97 ? 12.002 0.924 -0.673 1.00 82.69 97 GLY A O 1
ATOM 776 N N . GLY A 1 98 ? 10.898 -0.830 -1.522 1.00 91.62 98 GLY A N 1
ATOM 777 C CA . GLY A 1 98 ? 10.803 -1.558 -0.259 1.00 91.62 98 GLY A CA 1
ATOM 778 C C . GLY A 1 98 ? 9.699 -1.031 0.664 1.00 91.62 98 GLY A C 1
ATOM 779 O O . GLY A 1 98 ? 9.047 -0.017 0.403 1.00 91.62 98 GLY A O 1
ATOM 780 N N . MET A 1 99 ? 9.481 -1.738 1.776 1.00 94.56 99 MET A N 1
ATOM 781 C CA . MET A 1 99 ? 8.417 -1.409 2.735 1.00 94.56 99 MET A CA 1
ATOM 782 C C . MET A 1 99 ? 8.604 -0.032 3.375 1.00 94.56 99 MET A C 1
ATOM 784 O O . MET A 1 99 ? 7.635 0.709 3.507 1.00 94.56 99 MET A O 1
ATOM 788 N N . GLU A 1 100 ? 9.831 0.323 3.761 1.00 95.38 100 GLU A N 1
ATOM 789 C CA . GLU A 1 100 ? 10.092 1.583 4.467 1.00 95.38 100 GLU A CA 1
ATOM 790 C C . GLU A 1 100 ? 9.819 2.803 3.581 1.00 95.38 100 GLU A C 1
ATOM 792 O O . GLU A 1 100 ? 9.124 3.720 4.010 1.00 95.38 100 GLU A O 1
ATOM 797 N N . ALA A 1 101 ? 10.232 2.776 2.309 1.00 94.06 101 ALA A N 1
ATOM 798 C CA . ALA A 1 101 ? 9.939 3.875 1.390 1.00 94.06 101 ALA A CA 1
ATOM 799 C C . ALA A 1 101 ? 8.429 4.053 1.164 1.00 94.06 101 ALA A C 1
ATOM 801 O O . ALA A 1 101 ? 7.945 5.184 1.073 1.00 94.06 101 ALA A O 1
ATOM 802 N N . LEU A 1 102 ? 7.667 2.955 1.103 1.00 96.12 102 LEU A N 1
ATOM 803 C CA . LEU A 1 102 ? 6.211 3.019 0.977 1.00 96.12 102 LEU A CA 1
ATOM 804 C C . LEU A 1 102 ? 5.558 3.587 2.246 1.00 96.12 102 LEU A C 1
ATOM 806 O O . LEU A 1 102 ? 4.727 4.489 2.142 1.00 96.12 102 LEU A O 1
ATOM 810 N N . LYS A 1 103 ? 5.974 3.133 3.437 1.00 96.62 103 LYS A N 1
ATOM 811 C CA . LYS A 1 103 ? 5.493 3.662 4.728 1.00 96.62 103 LYS A CA 1
ATOM 812 C C . LYS A 1 103 ? 5.732 5.162 4.854 1.00 96.62 103 LYS A C 1
ATOM 814 O O . LYS A 1 103 ? 4.836 5.887 5.274 1.00 96.62 103 LYS A O 1
ATOM 819 N N . GLU A 1 104 ? 6.925 5.624 4.482 1.00 95.81 104 GLU A N 1
ATOM 820 C CA . GLU A 1 104 ? 7.291 7.041 4.530 1.00 95.81 104 GLU A CA 1
ATOM 821 C C . GLU A 1 104 ? 6.521 7.883 3.509 1.00 95.81 104 GLU A C 1
ATOM 823 O O . GLU A 1 104 ? 6.270 9.070 3.746 1.00 95.81 104 GLU A O 1
ATOM 828 N N . SER A 1 105 ? 6.145 7.290 2.375 1.00 95.94 105 SER A N 1
ATOM 829 C CA . SER A 1 105 ? 5.413 7.978 1.309 1.00 95.94 105 SER A CA 1
ATOM 830 C C . SER A 1 105 ? 3.929 8.158 1.641 1.00 95.94 105 SER A C 1
ATOM 832 O O . SER A 1 105 ? 3.352 9.173 1.259 1.00 95.94 105 SER A O 1
ATOM 834 N N . ILE A 1 106 ? 3.326 7.235 2.399 1.00 97.00 106 ILE A N 1
ATOM 835 C CA . ILE A 1 106 ? 1.925 7.313 2.841 1.00 97.00 106 ILE A CA 1
ATOM 836 C C . ILE A 1 106 ? 1.818 8.252 4.051 1.00 97.00 106 ILE A C 1
ATOM 838 O O . ILE A 1 106 ? 2.285 7.932 5.147 1.00 97.00 106 ILE A O 1
ATOM 842 N N . LYS A 1 107 ? 1.163 9.409 3.898 1.00 96.25 107 LYS A N 1
ATOM 843 C CA . LYS A 1 107 ? 1.002 10.399 4.979 1.00 96.25 107 LYS A CA 1
ATOM 844 C C . LYS A 1 107 ? -0.232 10.105 5.834 1.00 96.25 107 LYS A C 1
ATOM 846 O O . LYS A 1 107 ? -1.117 10.940 5.971 1.00 96.25 107 LYS A O 1
ATOM 851 N N . HIS A 1 108 ? -0.269 8.914 6.431 1.00 94.69 108 HIS A N 1
ATOM 852 C CA . HIS A 1 108 ? -1.377 8.451 7.270 1.00 94.69 108 HIS A CA 1
ATOM 853 C C . HIS A 1 108 ? -0.868 7.806 8.574 1.00 94.69 108 HIS A C 1
ATOM 855 O O . HIS A 1 108 ? 0.109 7.056 8.516 1.00 94.69 108 HIS A O 1
ATOM 861 N N . PRO A 1 109 ? -1.522 8.010 9.740 1.00 94.38 109 PRO A N 1
ATOM 862 C CA . PRO A 1 109 ? -1.100 7.404 11.012 1.00 94.38 109 PRO A CA 1
ATOM 863 C C . PRO A 1 109 ? -1.014 5.873 10.982 1.00 94.38 109 PRO A C 1
ATOM 865 O O . PRO A 1 109 ? -0.206 5.282 11.693 1.00 94.38 109 PRO A O 1
ATOM 868 N N . LEU A 1 110 ? -1.832 5.232 10.144 1.00 96.31 110 LEU A N 1
ATOM 869 C CA . LEU A 1 110 ? -1.878 3.773 10.012 1.00 96.31 110 LEU A CA 1
ATOM 870 C C . LEU A 1 110 ? -0.911 3.210 8.962 1.00 96.31 110 LEU A C 1
ATOM 872 O O . LEU A 1 110 ? -0.913 2.002 8.747 1.00 96.31 110 LEU A O 1
ATOM 876 N N . SER A 1 111 ? -0.062 4.033 8.330 1.00 96.62 111 SER A N 1
ATOM 877 C CA . SER A 1 111 ? 0.794 3.596 7.214 1.00 96.62 111 SER A CA 1
ATOM 878 C C . SER A 1 111 ? 1.643 2.364 7.547 1.00 96.62 111 SER A C 1
ATOM 880 O O . SER A 1 111 ? 1.710 1.428 6.753 1.00 96.62 111 SER A O 1
ATOM 882 N N . SER A 1 112 ? 2.243 2.319 8.740 1.00 96.94 112 SER A N 1
ATOM 883 C CA . SER A 1 112 ? 3.065 1.185 9.177 1.00 96.94 112 SER A CA 1
ATOM 884 C C . SER A 1 112 ? 2.256 -0.110 9.292 1.00 96.94 112 SER A C 1
ATOM 886 O O . SER A 1 112 ? 2.672 -1.143 8.766 1.00 96.94 112 SER A O 1
ATOM 888 N N . ILE A 1 113 ? 1.079 -0.048 9.925 1.00 97.12 113 ILE A N 1
ATOM 889 C CA . ILE A 1 113 ? 0.190 -1.204 10.105 1.00 97.12 113 ILE A CA 1
ATOM 890 C C . ILE A 1 113 ? -0.299 -1.690 8.739 1.00 97.12 113 ILE A C 1
ATOM 892 O O . ILE A 1 113 ? -0.144 -2.868 8.420 1.00 97.12 113 ILE A O 1
ATOM 896 N N . THR A 1 114 ? -0.802 -0.780 7.901 1.00 97.56 114 THR A N 1
ATOM 897 C CA . THR A 1 114 ? -1.309 -1.104 6.564 1.00 97.56 114 THR A CA 1
ATOM 898 C C . THR A 1 114 ? -0.236 -1.744 5.692 1.00 97.56 114 THR A C 1
ATOM 900 O O . THR A 1 114 ? -0.475 -2.804 5.125 1.00 97.56 114 THR A O 1
ATOM 903 N N . VAL A 1 115 ? 0.972 -1.175 5.617 1.00 97.56 115 VAL A N 1
ATOM 904 C CA . VAL A 1 115 ? 2.047 -1.751 4.789 1.00 97.56 115 VAL A CA 1
ATOM 905 C C . VAL A 1 115 ? 2.469 -3.136 5.288 1.00 97.56 115 VAL A C 1
ATOM 907 O O . VAL A 1 115 ? 2.745 -4.013 4.471 1.00 97.56 115 VAL A O 1
ATOM 910 N N . ASN A 1 116 ? 2.486 -3.373 6.603 1.00 96.38 116 ASN A N 1
ATOM 911 C CA . ASN A 1 116 ? 2.796 -4.697 7.148 1.00 96.38 116 ASN A CA 1
ATOM 912 C C . ASN A 1 116 ? 1.720 -5.734 6.782 1.00 96.38 116 ASN A C 1
ATOM 914 O O . ASN A 1 116 ? 2.062 -6.849 6.389 1.00 96.38 116 ASN A O 1
ATOM 918 N N . VAL A 1 117 ? 0.436 -5.367 6.863 1.00 97.19 117 VAL A N 1
ATOM 919 C CA . VAL A 1 117 ? -0.676 -6.235 6.438 1.00 97.19 117 VAL A CA 1
ATOM 920 C C . VAL A 1 117 ? -0.594 -6.519 4.938 1.00 97.19 117 VAL A C 1
ATOM 922 O O . VAL A 1 117 ? -0.639 -7.678 4.531 1.00 97.19 117 VAL A O 1
ATOM 925 N N . LEU A 1 118 ? -0.373 -5.494 4.112 1.00 96.75 118 LEU A N 1
ATOM 926 C CA . LEU A 1 118 ? -0.225 -5.652 2.663 1.00 96.75 118 LEU A CA 1
ATOM 927 C C . LEU A 1 118 ? 0.935 -6.582 2.291 1.00 96.75 118 LEU A C 1
ATOM 929 O O . LEU A 1 118 ? 0.795 -7.412 1.395 1.00 96.75 118 LEU A O 1
ATOM 933 N N . ALA A 1 119 ? 2.064 -6.495 2.999 1.00 93.31 119 ALA A N 1
ATOM 934 C CA . ALA A 1 119 ? 3.197 -7.394 2.795 1.00 93.31 119 ALA A CA 1
ATOM 935 C C . ALA A 1 119 ? 2.851 -8.864 3.090 1.00 93.31 119 ALA A C 1
ATOM 937 O O . ALA A 1 119 ? 3.338 -9.752 2.390 1.00 93.31 119 ALA A O 1
ATOM 938 N N . ALA A 1 120 ? 1.997 -9.132 4.083 1.00 92.81 120 ALA A N 1
ATOM 939 C CA . ALA A 1 120 ? 1.505 -10.481 4.360 1.00 92.81 120 ALA A CA 1
ATOM 940 C C . ALA A 1 120 ? 0.549 -10.973 3.258 1.00 92.81 120 ALA A C 1
ATOM 942 O O . ALA A 1 120 ? 0.705 -12.086 2.758 1.00 92.81 120 ALA A O 1
ATOM 943 N N . TYR A 1 121 ? -0.382 -10.125 2.813 1.00 93.31 121 TYR A N 1
ATOM 944 C CA . TYR A 1 121 ? -1.328 -10.451 1.737 1.00 93.31 121 TYR A CA 1
ATOM 945 C C . TYR A 1 121 ? -0.632 -10.733 0.406 1.00 93.31 121 TYR A C 1
ATOM 947 O O . TYR A 1 121 ? -1.049 -11.614 -0.339 1.00 93.31 121 TYR A O 1
ATOM 955 N N . LEU A 1 122 ? 0.463 -10.034 0.110 1.00 90.00 122 LEU A N 1
ATOM 956 C CA . LEU A 1 122 ? 1.246 -10.273 -1.101 1.00 90.00 122 LEU A CA 1
ATOM 957 C C . LEU A 1 122 ? 1.781 -11.702 -1.191 1.00 90.00 122 LEU A C 1
ATOM 959 O O . LEU A 1 122 ? 1.774 -12.273 -2.280 1.00 90.00 122 LEU A O 1
ATOM 963 N N . GLN A 1 123 ? 2.187 -12.291 -0.064 1.00 85.50 123 GLN A N 1
ATOM 964 C CA . GLN A 1 123 ? 2.642 -13.683 -0.023 1.00 85.50 123 GLN A CA 1
ATOM 965 C C . GLN A 1 123 ? 1.497 -14.642 -0.383 1.00 85.50 123 GLN A C 1
ATOM 967 O O . GLN A 1 123 ? 1.684 -15.573 -1.166 1.00 85.50 123 GLN A O 1
ATOM 972 N N . GLU A 1 124 ? 0.291 -14.366 0.115 1.00 87.56 124 GLU A N 1
ATOM 973 C CA . GLU A 1 124 ? -0.914 -15.149 -0.181 1.00 87.56 124 GLU A CA 1
ATOM 974 C C . GLU A 1 124 ? -1.370 -14.985 -1.643 1.00 87.56 124 GLU A C 1
ATOM 976 O O . GLU A 1 124 ? -1.681 -15.956 -2.340 1.00 87.56 124 GLU A O 1
ATOM 981 N N . TRP A 1 125 ? -1.347 -13.755 -2.166 1.00 87.50 125 TRP A N 1
ATOM 982 C CA . TRP A 1 125 ? -1.669 -13.471 -3.566 1.00 87.50 125 TRP A CA 1
ATOM 983 C C . TRP A 1 125 ? -0.702 -14.152 -4.532 1.00 87.50 125 TRP A C 1
ATOM 985 O O . TRP A 1 125 ? -1.117 -14.570 -5.608 1.00 87.50 125 TRP A O 1
ATOM 995 N N . GLN A 1 126 ? 0.574 -14.271 -4.168 1.00 81.12 126 GLN A N 1
ATOM 996 C CA . GLN A 1 126 ? 1.555 -14.995 -4.973 1.00 81.12 126 GLN A CA 1
ATOM 997 C C . GLN A 1 126 ? 1.283 -16.501 -4.958 1.00 81.12 126 GLN A C 1
ATOM 999 O O . GLN A 1 126 ? 1.249 -17.125 -6.019 1.00 81.12 126 GLN A O 1
ATOM 1004 N N . LYS A 1 127 ? 1.006 -17.075 -3.783 1.00 80.25 127 LYS A N 1
ATOM 1005 C CA . LYS A 1 127 ? 0.719 -18.507 -3.636 1.00 80.25 127 LYS A CA 1
ATOM 1006 C C . LYS A 1 127 ? -0.528 -18.944 -4.416 1.00 80.25 127 LYS A C 1
ATOM 1008 O O . LYS A 1 127 ? -0.478 -19.920 -5.163 1.00 80.25 127 LYS A O 1
ATOM 1013 N N . SER A 1 128 ? -1.619 -18.186 -4.311 1.00 75.06 128 SER A N 1
ATOM 1014 C CA . SER A 1 128 ? -2.876 -18.487 -5.018 1.00 75.06 128 SER A CA 1
ATOM 1015 C C . SER A 1 128 ? -2.750 -18.439 -6.547 1.00 75.06 128 SER A C 1
ATOM 1017 O O . SER A 1 128 ? -3.475 -19.146 -7.242 1.00 75.06 128 SER A O 1
ATOM 1019 N N . THR A 1 129 ? -1.800 -17.674 -7.102 1.00 64.88 129 THR A N 1
ATOM 1020 C CA . THR A 1 129 ? -1.538 -17.687 -8.555 1.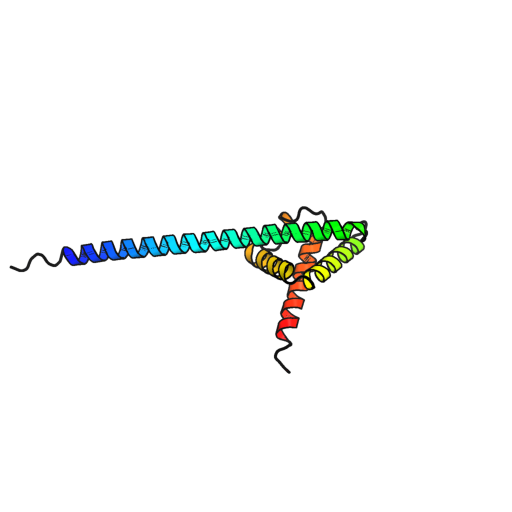00 64.88 129 THR A CA 1
ATOM 1021 C C . THR A 1 129 ? -0.770 -18.922 -9.034 1.00 64.88 129 THR A C 1
ATOM 1023 O O . THR A 1 129 ? -0.904 -19.298 -10.196 1.00 64.88 129 THR A O 1
ATOM 1026 N N . THR A 1 130 ? -0.008 -19.588 -8.160 1.00 60.78 130 THR A N 1
ATOM 1027 C CA . THR A 1 130 ? 0.802 -20.772 -8.509 1.00 60.78 130 THR A CA 1
ATOM 1028 C C . THR A 1 130 ? 0.061 -22.106 -8.393 1.00 60.78 130 THR A C 1
ATOM 1030 O O . THR A 1 130 ? 0.468 -23.069 -9.029 1.00 60.78 130 THR A O 1
ATOM 1033 N N . GLU A 1 131 ? -1.040 -22.166 -7.641 1.00 59.12 131 GLU A N 1
ATOM 1034 C CA . GLU A 1 131 ? -1.799 -23.407 -7.382 1.00 59.12 131 GLU A CA 1
ATOM 1035 C C . GLU A 1 131 ? -2.851 -23.713 -8.475 1.00 59.12 131 GLU A C 1
ATOM 1037 O O . GLU A 1 131 ? -3.435 -24.787 -8.503 1.00 59.12 131 GLU A O 1
ATOM 1042 N N . SER A 1 132 ? -3.059 -22.796 -9.431 1.00 56.41 132 SER A N 1
ATOM 1043 C CA . SER A 1 132 ? -4.021 -22.942 -10.544 1.00 56.41 132 SER A CA 1
ATOM 1044 C C . SER A 1 132 ? -3.470 -23.642 -11.801 1.00 56.41 132 SER A C 1
ATOM 1046 O O . SER A 1 132 ? -4.112 -23.616 -12.849 1.00 56.41 132 SER A O 1
ATOM 1048 N N . VAL A 1 133 ? -2.275 -24.243 -11.722 1.00 56.81 133 VAL A N 1
ATOM 1049 C CA . VAL A 1 133 ? -1.580 -24.880 -12.863 1.00 56.81 133 VAL A CA 1
ATOM 1050 C C . VAL A 1 133 ? -1.472 -26.412 -12.711 1.00 56.81 133 VAL A C 1
ATOM 1052 O O . VAL A 1 133 ? -0.891 -27.066 -13.572 1.00 56.81 133 VAL A O 1
ATOM 1055 N N . GLU A 1 134 ? -2.046 -27.008 -11.659 1.00 50.88 134 GLU A N 1
ATOM 1056 C CA . GLU A 1 134 ? -1.966 -28.462 -11.397 1.00 50.88 134 GLU A CA 1
ATOM 1057 C C . GLU A 1 134 ? -3.274 -29.265 -11.577 1.00 50.88 134 GLU A C 1
ATOM 1059 O O . GLU A 1 134 ? -3.281 -30.444 -11.231 1.00 50.88 134 GLU A O 1
ATOM 1064 N N . ASP A 1 135 ? -4.320 -28.706 -12.202 1.00 41.50 135 ASP A N 1
ATOM 1065 C CA . ASP A 1 135 ? -5.545 -29.452 -12.573 1.00 41.50 135 ASP A CA 1
ATOM 1066 C C . ASP A 1 135 ? -5.771 -29.546 -14.096 1.00 41.50 135 ASP A C 1
ATOM 1068 O O . ASP A 1 135 ? -5.742 -28.496 -14.785 1.00 41.50 135 ASP A O 1
#

pLDDT: mean 83.22, std 17.14, range [41.5, 98.38]

Foldseek 3Di:
DPDDDPVPVVVVVVVVVVVVVVVVVVVVVVVVVVLVVVLVVLLLVLLVVLLVLLVVLCVPQPDPDPVSLLVSLLVSLVVCVVVPVSVVSLVSNCVRVNLVSSLVSRPDPSSNSNSVNNVVVVVVVVVVVVVVPPD